Protein AF-A0A7S4PL05-F1 (afdb_monomer_lite)

InterPro domains:
  IPR006615 Peptidase C19, ubiquitin-specific peptidase, DUSP domain [PS51283] (1-93)
  IPR035927 DUSP-like superfamily [SSF143791] (17-89)

Radius of gyration: 29.92 Å; chains: 1; bounding box: 65×35×91 Å

Foldseek 3Di:
DVPVCVVVVHDDDDPPDDPFWWWKAFPVLVVQQVPDPDPQQPPRAAGDCPVQADPVRFGAPPCVGIDTDGPVVVVVSCVRHNDDDTHTPPRHDPVNVVVVVV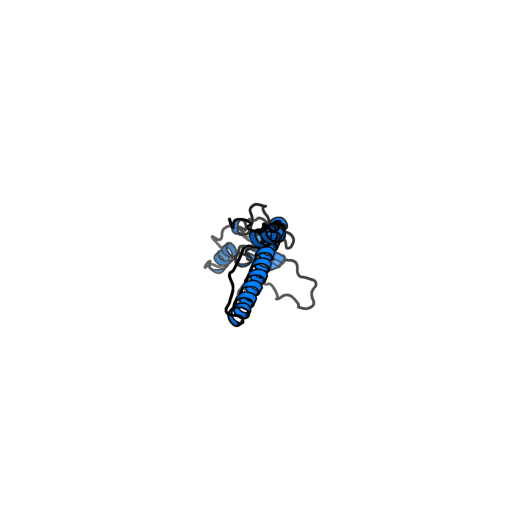VVVVVVVVVVVVVVVVVVVVVVVVVVDDDDDDPVVVVVVVPDPDDDPPDDD

Organism: NCBI:txid180227

pLDDT: mean 82.33, std 17.39, range [37.31, 97.75]

Sequence (153 aa):
RKYVLQNLGISPPNPASKKQEYRWLSLEWLKLYLESPGKEGEGIPPVNNEDILCEHKKVCLNVKKMKRVPVSVWEIFQKRFGGGPVLTQDDWCRKCVGEWFEEEKGKREYEAIKKKIEKSADSFSLFNSGYWISKDFYEQWVKAPYKANVNGT

Secondary structure (DSSP, 8-state):
-HHHHHHTT-PPPPTTSS---EEEEEHHHHHHHHH--SSTTTTPPPEE-GGGB-TTSSB-S-GGGEEEEEHHHHHHHHHHH-EE--EETT-B-HHHHHHHHHHHHHHHHHHHHHHHHHHHHHHHTTT-------HHHHHHHHHSPP-------

Structure (mmCIF, N/CA/C/O backbone):
data_AF-A0A7S4PL05-F1
#
_entry.id   AF-A0A7S4PL05-F1
#
loop_
_atom_site.group_PDB
_atom_site.id
_atom_site.type_symbol
_atom_site.label_atom_id
_atom_site.label_alt_id
_atom_site.label_comp_id
_atom_site.label_asym_id
_atom_site.label_entity_id
_atom_site.label_seq_id
_atom_site.pdbx_PDB_ins_code
_atom_site.Cartn_x
_atom_site.Cartn_y
_atom_site.Cartn_z
_atom_site.occupancy
_atom_site.B_iso_or_equiv
_atom_site.auth_seq_id
_atom_site.auth_comp_id
_atom_site.auth_asym_id
_atom_site.auth_atom_id
_atom_site.pdbx_PDB_model_num
ATOM 1 N N . ARG A 1 1 ? 1.863 -12.465 18.384 1.00 45.50 1 ARG A N 1
ATOM 2 C CA . ARG A 1 1 ? 0.769 -12.776 17.419 1.00 45.50 1 ARG A CA 1
ATOM 3 C C . ARG A 1 1 ? -0.415 -13.513 18.057 1.00 45.50 1 ARG A C 1
ATOM 5 O O . ARG A 1 1 ? -1.515 -13.019 17.885 1.00 45.50 1 ARG A O 1
ATOM 12 N N . LYS A 1 2 ? -0.235 -14.627 18.793 1.00 37.31 2 LYS A N 1
ATOM 13 C CA . LYS A 1 2 ? -1.355 -15.351 19.449 1.00 37.31 2 LYS A CA 1
ATOM 14 C C . LYS A 1 2 ? -2.013 -14.591 20.618 1.00 37.31 2 LYS A C 1
ATOM 16 O O . LYS A 1 2 ? -3.225 -14.634 20.748 1.00 37.31 2 LYS A O 1
ATOM 21 N N . TYR A 1 3 ? -1.233 -13.840 21.395 1.00 39.28 3 TYR A N 1
ATOM 22 C CA . TYR A 1 3 ? -1.705 -13.217 22.641 1.00 39.28 3 TYR A CA 1
ATOM 23 C C . TYR A 1 3 ? -2.679 -12.034 22.470 1.00 39.28 3 TYR A C 1
ATOM 25 O O . TYR A 1 3 ? -3.561 -11.848 23.295 1.00 39.28 3 TYR A O 1
ATOM 33 N N . VAL A 1 4 ? -2.586 -11.264 21.379 1.00 48.78 4 VAL A N 1
ATOM 34 C CA . VAL A 1 4 ? -3.439 -10.070 21.173 1.00 48.78 4 VAL A CA 1
ATOM 35 C C . VAL A 1 4 ? -4.879 -10.454 20.815 1.00 48.78 4 VAL A C 1
ATOM 37 O O . VAL A 1 4 ? -5.822 -9.826 21.278 1.00 48.78 4 VAL A O 1
ATOM 40 N N . LEU A 1 5 ? -5.062 -11.514 20.020 1.00 45.16 5 LEU A N 1
ATOM 41 C CA . LEU A 1 5 ? -6.395 -11.978 19.614 1.00 45.16 5 LEU A CA 1
ATOM 42 C C . LEU A 1 5 ? -7.165 -12.613 20.781 1.00 45.16 5 LEU A C 1
ATOM 44 O O . LEU A 1 5 ? -8.388 -12.508 20.841 1.00 45.16 5 LEU A O 1
ATOM 48 N N . GLN A 1 6 ? -6.444 -13.218 21.728 1.00 45.97 6 GLN A N 1
ATOM 49 C CA . GLN A 1 6 ? -7.028 -13.855 22.906 1.00 45.97 6 GLN A CA 1
ATOM 50 C C . GLN A 1 6 ? -7.623 -12.823 23.878 1.00 45.97 6 GLN A C 1
ATOM 52 O O . GLN A 1 6 ? -8.684 -13.066 24.444 1.00 45.97 6 GLN A O 1
ATOM 57 N N . ASN A 1 7 ? -7.020 -11.632 23.970 1.00 47.91 7 ASN A N 1
ATOM 58 C CA . ASN A 1 7 ? -7.542 -10.514 24.766 1.00 47.91 7 ASN A CA 1
ATOM 59 C C . ASN A 1 7 ? -8.790 -9.851 24.156 1.00 47.91 7 ASN A C 1
ATOM 61 O O . ASN A 1 7 ? -9.506 -9.144 24.857 1.00 47.91 7 ASN A O 1
ATOM 65 N N . LEU A 1 8 ? -9.068 -10.082 22.867 1.00 54.22 8 LEU A N 1
ATOM 66 C CA . LEU A 1 8 ? -10.263 -9.578 22.180 1.00 54.22 8 LEU A CA 1
ATOM 67 C C . LEU A 1 8 ? -11.406 -10.610 22.124 1.00 54.22 8 LEU A C 1
ATOM 69 O O . LEU A 1 8 ? -12.445 -10.327 21.534 1.00 54.22 8 LEU A O 1
ATOM 73 N N . GLY A 1 9 ? -11.231 -11.806 22.705 1.00 47.84 9 GLY A N 1
ATOM 74 C CA . GLY A 1 9 ? -12.238 -12.875 22.671 1.00 47.84 9 GLY A CA 1
ATOM 75 C C . GLY A 1 9 ? -12.423 -13.525 21.293 1.00 47.84 9 GLY A C 1
ATOM 76 O O . GLY A 1 9 ? -13.461 -14.125 21.023 1.00 47.84 9 GLY A O 1
ATOM 77 N N . ILE A 1 10 ? -11.438 -13.406 20.397 1.00 55.47 10 ILE A N 1
ATOM 78 C CA . ILE A 1 10 ? -11.575 -13.819 18.996 1.00 55.47 10 ILE A CA 1
ATOM 79 C C . ILE A 1 10 ? -10.909 -15.177 18.805 1.00 55.47 10 ILE A C 1
ATOM 81 O O . ILE A 1 10 ? -9.686 -15.306 18.896 1.00 55.47 10 ILE A O 1
ATOM 85 N N . SER A 1 11 ? -11.721 -16.199 18.525 1.00 51.53 11 SER A N 1
ATOM 86 C CA . SER A 1 11 ? -11.211 -17.530 18.185 1.00 51.53 11 SER A CA 1
ATOM 87 C C . SER A 1 11 ? -10.389 -17.496 16.889 1.00 51.53 11 SER A C 1
ATOM 89 O O . SER A 1 11 ? -10.738 -16.762 15.959 1.00 51.53 11 SER A O 1
ATOM 91 N N . PRO A 1 12 ? -9.306 -18.293 16.792 1.00 56.34 12 PRO A N 1
ATOM 92 C CA . PRO A 1 12 ? -8.559 -18.445 15.550 1.00 56.34 12 PRO A CA 1
ATOM 93 C C . PRO A 1 12 ? -9.486 -18.896 14.414 1.00 56.34 12 PRO A C 1
ATOM 95 O O . PRO A 1 12 ? -10.380 -19.712 14.650 1.00 56.34 12 PRO A O 1
ATOM 98 N N . PRO A 1 13 ? -9.287 -18.405 13.182 1.00 57.44 13 PRO A N 1
ATOM 99 C CA . PRO A 1 13 ? -10.149 -18.790 12.078 1.00 57.44 13 PRO A CA 1
ATOM 100 C C . PRO A 1 13 ? -10.029 -20.283 11.761 1.00 57.44 13 PRO A C 1
ATOM 102 O O . PRO A 1 13 ? -8.931 -20.841 11.708 1.00 57.44 13 PRO A O 1
ATOM 105 N N . ASN A 1 14 ? -11.185 -20.915 11.546 1.00 56.03 14 ASN A N 1
ATOM 106 C CA . ASN A 1 14 ? -11.297 -22.314 11.154 1.00 56.03 14 ASN A CA 1
ATOM 107 C C . ASN A 1 14 ? -10.685 -22.515 9.749 1.00 56.03 14 ASN A C 1
ATOM 109 O O . ASN A 1 14 ? -11.144 -21.863 8.803 1.00 56.03 14 ASN A O 1
ATOM 113 N N . PRO A 1 15 ? -9.711 -23.426 9.572 1.00 55.53 15 PRO A N 1
ATOM 114 C CA . PRO A 1 15 ? -9.080 -23.685 8.276 1.00 55.53 15 PRO A CA 1
ATOM 115 C C . PRO A 1 15 ? -10.041 -24.200 7.185 1.00 55.53 15 PRO A C 1
ATOM 117 O O . PRO A 1 15 ? -9.697 -24.124 6.011 1.00 55.53 15 PRO A O 1
ATOM 120 N N . ALA A 1 16 ? -11.247 -24.669 7.535 1.00 59.97 16 ALA A N 1
ATOM 121 C CA . ALA A 1 16 ? -12.273 -25.125 6.586 1.00 59.97 16 ALA A CA 1
ATOM 122 C C . ALA A 1 16 ? -13.266 -24.026 6.131 1.00 59.97 16 ALA A C 1
ATOM 124 O O . ALA A 1 16 ? -14.230 -24.316 5.422 1.00 59.97 16 ALA A O 1
ATOM 125 N N . SER A 1 17 ? -13.089 -22.771 6.557 1.00 60.69 17 SER A N 1
ATOM 126 C CA . SER A 1 17 ? -14.056 -21.692 6.302 1.00 60.69 17 SER A CA 1
ATOM 127 C C . SER A 1 17 ? -13.810 -20.944 4.979 1.00 60.69 17 SER A C 1
ATOM 129 O O . SER A 1 17 ? -12.674 -20.792 4.530 1.00 60.69 17 SER A O 1
ATOM 131 N N . LYS A 1 18 ? -14.902 -20.485 4.339 1.00 62.41 18 LYS A N 1
ATOM 132 C CA . LYS A 1 18 ? -14.912 -19.601 3.151 1.00 62.41 18 LYS A CA 1
ATOM 133 C C . LYS A 1 18 ? -13.891 -18.464 3.311 1.00 62.41 18 LYS A C 1
ATOM 135 O O . LYS A 1 18 ? -13.714 -17.991 4.430 1.00 62.41 18 LYS A O 1
ATOM 140 N N . LYS A 1 19 ? -13.267 -18.009 2.203 1.00 73.38 19 LYS A N 1
ATOM 141 C CA . LYS A 1 19 ? -12.318 -16.869 2.163 1.00 73.38 19 LYS A CA 1
ATOM 142 C C . LYS A 1 19 ? -12.749 -15.795 3.164 1.00 73.38 19 LYS A C 1
ATOM 144 O O . LYS A 1 19 ? -13.759 -15.131 2.958 1.00 73.38 19 LYS A O 1
ATOM 149 N N . GLN A 1 20 ? -12.000 -15.676 4.253 1.00 80.19 20 GLN A N 1
ATOM 150 C CA . GLN A 1 20 ? -12.350 -14.767 5.330 1.00 80.19 20 GLN A CA 1
ATOM 151 C C . GLN A 1 20 ? -12.127 -13.330 4.859 1.00 80.19 20 GLN A C 1
ATOM 153 O O . GLN A 1 20 ? -11.003 -12.955 4.515 1.00 80.19 20 GLN A O 1
ATOM 158 N N . GLU A 1 21 ? -13.197 -12.540 4.841 1.00 92.44 21 GLU A N 1
ATOM 159 C CA . GLU A 1 21 ? -13.114 -11.115 4.540 1.00 92.44 21 GLU A CA 1
ATOM 160 C C . GLU A 1 21 ? -12.266 -10.384 5.584 1.00 92.44 21 GLU A C 1
ATOM 162 O O . GLU A 1 21 ? -12.234 -10.732 6.772 1.00 92.44 21 GLU A O 1
ATOM 167 N N . TYR A 1 22 ? -11.578 -9.340 5.132 1.00 94.38 22 TYR A N 1
ATOM 168 C CA . TYR A 1 22 ? -10.708 -8.538 5.975 1.00 94.38 22 TYR A CA 1
ATOM 169 C C . TYR A 1 22 ? -10.802 -7.049 5.643 1.00 94.38 22 TYR A C 1
ATOM 171 O O . TYR A 1 22 ? -11.239 -6.641 4.562 1.00 94.38 22 TYR A O 1
ATOM 179 N N . ARG A 1 23 ? -10.337 -6.237 6.591 1.00 96.31 23 ARG A N 1
ATOM 180 C CA . ARG A 1 23 ? -10.064 -4.812 6.417 1.00 96.31 23 ARG A CA 1
ATOM 181 C C . ARG A 1 23 ? -8.565 -4.549 6.498 1.00 96.31 23 ARG A C 1
ATOM 183 O O . ARG A 1 23 ? -7.831 -5.289 7.163 1.00 96.31 23 ARG A O 1
ATOM 190 N N . TRP A 1 24 ? -8.113 -3.517 5.799 1.00 96.94 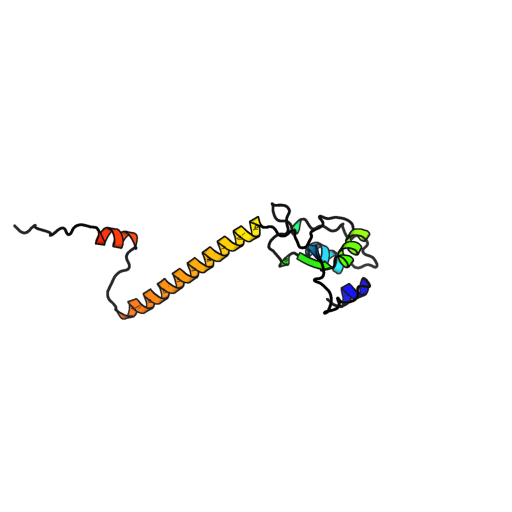24 TRP A N 1
ATOM 191 C CA . TRP A 1 24 ? -6.758 -3.001 5.943 1.00 96.94 24 TRP A CA 1
ATOM 192 C C . TRP A 1 24 ? -6.686 -2.060 7.138 1.00 96.94 24 TRP A C 1
ATOM 194 O O . TRP A 1 24 ? -7.581 -1.245 7.359 1.00 96.94 24 TRP A O 1
ATOM 204 N N . LEU A 1 25 ? -5.608 -2.192 7.901 1.00 97.25 25 LEU A N 1
ATOM 205 C CA . LEU A 1 25 ? -5.337 -1.386 9.080 1.00 97.25 25 LEU A CA 1
ATOM 206 C C . LEU A 1 25 ? -3.896 -0.883 9.038 1.00 97.25 25 LEU A C 1
ATOM 208 O O . LEU A 1 25 ? -2.978 -1.669 8.767 1.00 97.25 25 LEU A O 1
ATOM 212 N N . SER A 1 26 ? -3.715 0.402 9.334 1.00 97.75 26 SER A N 1
ATOM 213 C CA . SER A 1 26 ? -2.410 1.025 9.532 1.00 97.75 26 SER A CA 1
ATOM 214 C C . SER A 1 26 ? -1.604 0.281 10.591 1.00 97.75 26 SER A C 1
ATOM 216 O O . SER A 1 26 ? -2.075 0.002 11.698 1.00 97.75 26 SER A O 1
ATOM 218 N N . LEU A 1 27 ? -0.363 -0.059 10.248 1.00 96.44 27 LEU A N 1
ATOM 219 C CA . LEU A 1 27 ? 0.566 -0.659 11.193 1.00 96.44 27 LEU A CA 1
ATOM 220 C C . LEU A 1 27 ? 0.999 0.352 12.255 1.00 96.44 27 LEU A C 1
ATOM 222 O O . LEU A 1 27 ? 1.245 -0.060 13.383 1.00 96.44 27 LEU A O 1
ATOM 226 N N . GLU A 1 28 ? 1.078 1.638 11.918 1.00 95.44 28 GLU A N 1
ATOM 227 C CA . GLU A 1 28 ? 1.459 2.676 12.876 1.00 95.44 28 GLU A CA 1
ATOM 228 C C . GLU A 1 28 ? 0.388 2.829 13.953 1.00 95.44 28 GLU A C 1
ATOM 230 O O . GLU A 1 28 ? 0.698 2.724 15.139 1.00 95.44 28 GLU A O 1
ATOM 235 N N . TRP A 1 29 ? -0.887 2.925 13.562 1.00 95.38 29 TRP A N 1
ATOM 236 C CA . TRP A 1 29 ? -1.979 2.933 14.540 1.00 95.38 29 TRP A CA 1
ATOM 237 C C . TRP A 1 29 ? -2.021 1.636 15.361 1.00 95.38 29 TRP A C 1
ATOM 239 O O . TRP A 1 29 ? -2.174 1.664 16.582 1.00 95.38 29 TRP A O 1
ATOM 249 N N . LEU A 1 30 ? -1.828 0.480 14.714 1.00 94.00 30 LEU A N 1
ATOM 250 C CA . LEU A 1 30 ? -1.844 -0.804 15.411 1.00 94.00 30 LEU A CA 1
ATOM 251 C C . LEU A 1 30 ? -0.708 -0.932 16.440 1.00 94.00 30 LEU A C 1
ATOM 253 O O . LEU A 1 30 ? -0.925 -1.526 17.491 1.00 94.00 30 LEU A O 1
ATOM 257 N N . LYS A 1 31 ? 0.490 -0.405 16.162 1.00 92.88 31 LYS A N 1
ATOM 258 C CA . LYS A 1 31 ? 1.596 -0.385 17.134 1.00 92.88 31 LYS A CA 1
ATOM 259 C C . LYS A 1 31 ? 1.248 0.465 18.347 1.00 92.88 31 LYS A C 1
ATOM 261 O O . LYS A 1 31 ? 1.363 -0.037 19.457 1.00 92.88 31 LYS A O 1
ATOM 266 N N . LEU A 1 32 ? 0.731 1.678 18.129 1.00 91.44 32 LEU A N 1
ATOM 267 C CA . LEU A 1 32 ? 0.276 2.555 19.212 1.00 91.44 32 LEU A CA 1
ATOM 268 C C . LEU A 1 32 ? -0.732 1.836 20.113 1.00 91.44 32 LEU A C 1
ATOM 270 O O . LEU A 1 32 ? -0.597 1.850 21.335 1.00 91.44 32 LEU A O 1
ATOM 274 N N . TYR A 1 33 ? -1.696 1.135 19.511 1.00 90.38 33 TYR A N 1
ATOM 275 C CA . TYR A 1 33 ? -2.661 0.332 20.255 1.00 90.38 33 TYR A CA 1
ATOM 276 C C . TYR A 1 33 ? -2.004 -0.775 21.098 1.00 90.38 33 TYR A C 1
ATOM 278 O O . TYR A 1 33 ? -2.400 -0.996 22.239 1.00 90.38 33 TYR A O 1
ATOM 286 N N . LEU A 1 34 ? -1.001 -1.472 20.556 1.00 89.31 34 LEU A N 1
ATOM 287 C CA . LEU A 1 34 ? -0.322 -2.578 21.241 1.00 89.31 34 LEU A CA 1
ATOM 288 C C . LEU A 1 34 ? 0.642 -2.129 22.342 1.00 89.31 34 LEU A C 1
ATOM 290 O O . LEU A 1 34 ? 0.878 -2.885 23.281 1.00 89.31 34 LEU A O 1
ATOM 294 N N . GLU A 1 35 ? 1.226 -0.946 22.194 1.00 86.94 35 GLU A N 1
ATOM 295 C CA . GLU A 1 35 ? 2.236 -0.399 23.102 1.00 86.94 35 GLU A CA 1
ATOM 296 C C . GLU A 1 35 ? 1.616 0.406 24.252 1.00 86.94 35 GLU A C 1
ATOM 298 O O . GLU A 1 35 ? 2.296 0.682 25.237 1.00 86.94 35 GLU A O 1
ATOM 303 N N . SER A 1 36 ? 0.328 0.750 24.160 1.00 80.44 36 SER A N 1
ATOM 304 C CA . SER A 1 36 ? -0.370 1.549 25.168 1.00 80.44 36 SER A CA 1
ATOM 305 C C . SER A 1 36 ? -0.546 0.779 26.492 1.00 80.44 36 SER A C 1
ATOM 307 O O . SER A 1 36 ? -1.243 -0.242 26.523 1.00 80.44 36 SER A O 1
ATOM 309 N N . PRO A 1 37 ? 0.045 1.251 27.609 1.00 61.28 37 PRO A N 1
ATOM 310 C CA . PRO A 1 37 ? -0.114 0.629 28.914 1.00 61.28 37 PRO A CA 1
ATOM 311 C C . PRO A 1 37 ? -1.461 1.037 29.514 1.00 61.28 37 PRO A C 1
ATOM 313 O O . PRO A 1 37 ? -1.645 2.164 29.960 1.00 61.28 37 PRO A O 1
ATOM 316 N N . GLY A 1 38 ? -2.421 0.118 29.548 1.00 58.66 38 GLY A N 1
ATOM 317 C CA . GLY A 1 38 ? -3.695 0.381 30.205 1.00 58.66 38 GLY A CA 1
ATOM 318 C C . GLY A 1 38 ? -4.711 -0.720 29.978 1.00 58.66 38 GLY A C 1
ATOM 319 O O . GLY A 1 38 ? -4.762 -1.348 28.919 1.00 58.66 38 GLY A O 1
ATOM 320 N N . LYS A 1 39 ? -5.560 -0.941 30.983 1.00 53.28 39 LYS A N 1
ATOM 321 C CA . LYS A 1 39 ? -6.829 -1.622 30.753 1.00 53.28 39 LYS A CA 1
ATOM 322 C C . LYS A 1 39 ? -7.587 -0.733 29.770 1.00 53.28 39 LYS A C 1
ATOM 324 O O . LYS A 1 39 ? -7.734 0.455 30.013 1.00 53.28 39 LYS A O 1
ATOM 329 N N . GLU A 1 40 ? -8.040 -1.296 28.659 1.00 63.91 40 GLU A N 1
ATOM 330 C CA . GLU A 1 40 ? -9.129 -0.695 27.883 1.00 63.91 40 GLU A CA 1
ATOM 331 C C . GLU A 1 40 ? -8.819 0.494 26.941 1.00 63.91 40 GLU A C 1
ATOM 333 O O . GLU A 1 40 ? -9.732 1.008 26.293 1.00 63.91 40 GLU A O 1
ATOM 338 N N . GLY A 1 41 ? -7.552 0.848 26.714 1.00 64.00 41 GLY A N 1
ATOM 339 C CA . GLY A 1 41 ? -7.187 1.753 25.613 1.00 64.00 41 GLY A CA 1
ATOM 340 C C . GLY A 1 41 ? -7.539 3.229 25.829 1.00 64.00 41 GLY A C 1
ATOM 341 O O . GLY A 1 41 ? -7.828 3.937 24.864 1.00 64.00 41 GLY A O 1
ATOM 342 N N . GLU A 1 42 ? -7.513 3.693 27.079 1.00 72.06 42 GLU A N 1
ATOM 343 C CA . GLU A 1 42 ? -7.554 5.124 27.390 1.00 72.06 42 GLU A CA 1
ATOM 344 C C . GLU A 1 42 ? -6.387 5.861 26.710 1.00 72.06 42 GLU A C 1
ATOM 346 O O . GLU A 1 42 ? -5.245 5.404 26.735 1.00 72.06 42 GLU A O 1
ATOM 351 N N . GLY A 1 43 ? -6.680 6.997 26.070 1.00 80.94 43 GLY A N 1
ATOM 352 C CA . GLY A 1 43 ? -5.680 7.828 25.387 1.00 80.94 43 GLY A CA 1
ATOM 353 C C . GLY A 1 43 ? -5.281 7.371 23.978 1.00 80.94 43 GLY A C 1
ATOM 354 O O . GLY A 1 43 ? -4.484 8.050 23.332 1.00 80.94 43 GLY A O 1
ATOM 355 N N . ILE A 1 44 ? -5.841 6.271 23.464 1.00 88.75 44 ILE A N 1
ATOM 356 C CA . ILE A 1 44 ? -5.586 5.830 22.085 1.00 88.75 44 ILE A CA 1
ATOM 357 C C . ILE A 1 44 ? -6.395 6.708 21.115 1.00 88.75 44 ILE A C 1
ATOM 359 O O . ILE A 1 44 ? -7.615 6.819 21.273 1.00 88.75 44 ILE A O 1
ATOM 363 N N . PRO A 1 45 ? -5.760 7.324 20.098 1.00 91.94 45 PRO A N 1
ATOM 364 C CA . PRO A 1 45 ? -6.477 8.133 19.119 1.00 91.94 45 PRO A CA 1
ATOM 365 C C . PRO A 1 45 ? -7.398 7.268 18.241 1.00 91.94 45 PRO A C 1
ATOM 367 O O . PRO A 1 45 ? -7.179 6.056 18.118 1.00 91.94 45 PRO A O 1
ATOM 370 N N . PRO A 1 46 ? -8.388 7.875 17.559 1.00 95.50 46 PRO A N 1
ATOM 371 C CA . PRO A 1 46 ? -9.201 7.169 16.576 1.00 95.50 46 PRO A CA 1
ATOM 372 C C . PRO A 1 46 ? -8.355 6.435 15.535 1.00 95.50 46 PRO A C 1
ATOM 374 O O . PRO A 1 46 ? -7.237 6.862 15.228 1.00 95.50 46 PRO A O 1
ATOM 377 N N . VAL A 1 47 ? -8.891 5.344 14.974 1.00 96.06 47 VAL A N 1
ATOM 378 C CA . VAL A 1 47 ? -8.204 4.604 13.907 1.00 96.06 47 VAL A CA 1
ATOM 379 C C . VAL A 1 47 ? -7.860 5.569 12.780 1.00 96.06 47 VAL A C 1
ATOM 381 O O . VAL A 1 47 ? -8.736 6.257 12.260 1.00 96.06 47 VAL A O 1
ATOM 384 N N . ASN A 1 48 ? -6.586 5.615 12.401 1.00 96.88 48 ASN A N 1
ATOM 385 C CA . ASN A 1 48 ? -6.116 6.442 11.300 1.00 96.88 48 ASN A CA 1
ATOM 386 C C . ASN A 1 48 ? -5.457 5.556 10.243 1.00 96.88 48 ASN A C 1
ATOM 388 O O . ASN A 1 48 ? -4.437 4.927 10.512 1.00 96.88 48 ASN A O 1
ATOM 392 N N . ASN A 1 49 ? -6.058 5.515 9.053 1.00 97.62 49 ASN A N 1
ATOM 393 C CA . ASN A 1 49 ? -5.565 4.771 7.895 1.00 97.62 49 ASN A CA 1
ATOM 394 C C . ASN A 1 49 ? -5.023 5.686 6.779 1.00 97.62 49 ASN A C 1
ATOM 396 O O . ASN A 1 49 ? -4.747 5.206 5.681 1.00 97.62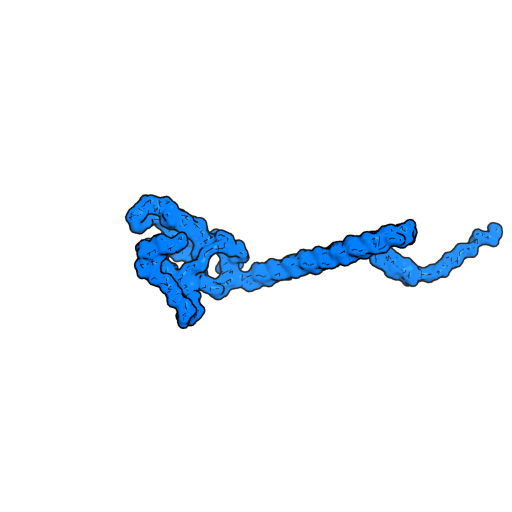 49 ASN A O 1
ATOM 400 N N . GLU A 1 50 ? -4.865 6.992 7.010 1.00 96.81 50 GLU A N 1
ATOM 401 C CA . GLU A 1 50 ? -4.384 7.918 5.973 1.00 96.81 50 GLU A CA 1
ATOM 402 C C . GLU A 1 50 ? -2.951 7.594 5.513 1.00 96.81 50 GLU A C 1
ATOM 404 O O . GLU A 1 50 ? -2.628 7.762 4.339 1.00 96.81 50 GLU A O 1
ATOM 409 N N . ASP A 1 51 ? -2.094 7.056 6.391 1.00 96.25 51 ASP A N 1
ATOM 410 C CA . ASP A 1 51 ? -0.695 6.726 6.069 1.00 96.25 51 ASP A CA 1
ATOM 411 C C . ASP A 1 51 ? -0.541 5.532 5.107 1.00 96.25 51 ASP A C 1
ATOM 413 O O . ASP A 1 51 ? 0.537 5.318 4.529 1.00 96.25 51 ASP A O 1
ATOM 417 N N . ILE A 1 52 ? -1.623 4.766 4.931 1.00 97.31 52 ILE A N 1
ATOM 418 C CA . ILE A 1 52 ? -1.704 3.619 4.026 1.00 97.31 52 ILE A CA 1
ATOM 419 C C . ILE A 1 52 ? -2.499 3.922 2.755 1.00 97.31 52 ILE A C 1
ATOM 421 O O . ILE A 1 52 ? -2.705 3.017 1.944 1.00 97.31 52 ILE A O 1
ATOM 425 N N . LEU A 1 53 ? -2.895 5.177 2.536 1.00 97.69 53 LEU A N 1
ATOM 426 C CA . LEU A 1 53 ? -3.461 5.625 1.270 1.00 97.69 53 LEU A CA 1
ATOM 427 C C . LEU A 1 53 ? -2.362 6.083 0.309 1.00 97.69 53 LEU A C 1
ATOM 429 O O . LEU A 1 53 ? -1.367 6.688 0.701 1.00 97.69 53 LEU A O 1
ATOM 433 N N . CYS A 1 54 ? -2.549 5.816 -0.978 1.00 97.12 54 CYS A N 1
ATOM 434 C CA . CYS A 1 54 ? -1.872 6.558 -2.033 1.00 97.12 54 CYS A CA 1
ATOM 435 C C . CYS A 1 54 ? -2.624 7.866 -2.332 1.00 97.12 54 CYS A C 1
ATOM 437 O O . CYS A 1 54 ? -3.721 8.112 -1.825 1.00 97.12 54 CYS A O 1
ATOM 439 N N . GLU A 1 55 ? -2.067 8.685 -3.219 1.00 96.81 55 GLU A N 1
ATOM 440 C CA . GLU A 1 55 ? -2.689 9.926 -3.704 1.00 96.81 55 GLU A CA 1
ATOM 441 C C . GLU A 1 55 ? -4.099 9.728 -4.293 1.00 96.81 55 GLU A C 1
ATOM 443 O O . GLU A 1 55 ? -4.947 10.609 -4.194 1.00 96.81 55 GLU A O 1
ATOM 448 N N . HIS A 1 56 ? -4.400 8.530 -4.806 1.00 97.12 56 HIS A N 1
ATOM 449 C CA . HIS A 1 56 ? -5.717 8.151 -5.327 1.00 97.12 56 HIS A CA 1
ATOM 450 C C . HIS A 1 56 ? -6.740 7.780 -4.244 1.00 97.12 56 HIS A C 1
ATOM 452 O O . HIS A 1 56 ? -7.811 7.266 -4.573 1.00 97.12 56 HIS A O 1
ATOM 458 N N . LYS A 1 57 ? -6.405 7.964 -2.959 1.00 96.44 57 LYS A N 1
ATOM 459 C CA . LYS A 1 57 ? -7.252 7.596 -1.810 1.00 96.44 57 LYS A CA 1
ATOM 460 C C . LYS A 1 57 ? -7.642 6.111 -1.803 1.00 96.44 57 LYS A C 1
ATOM 462 O O . LYS A 1 57 ? -8.736 5.728 -1.397 1.00 96.44 57 LYS A O 1
ATOM 467 N N . LYS A 1 58 ? -6.712 5.270 -2.256 1.00 97.62 58 LYS A N 1
ATOM 468 C CA . LYS A 1 58 ? -6.776 3.802 -2.247 1.00 97.62 58 LYS A CA 1
ATOM 469 C C . LYS A 1 58 ? -5.568 3.236 -1.509 1.00 97.62 58 LYS A C 1
ATOM 471 O O . LYS A 1 58 ? -4.591 3.947 -1.307 1.00 97.62 58 LYS A O 1
ATOM 476 N N . VAL A 1 59 ? -5.619 1.969 -1.118 1.00 97.06 59 VAL A N 1
ATOM 477 C CA . VAL A 1 59 ? -4.541 1.289 -0.389 1.00 97.06 59 VAL A CA 1
ATOM 478 C C . VAL A 1 59 ? -3.246 1.338 -1.207 1.00 97.06 59 VAL A C 1
ATOM 480 O O . VAL A 1 59 ? -3.223 0.944 -2.378 1.00 97.06 59 VAL A O 1
ATOM 483 N N . CYS A 1 60 ? -2.173 1.840 -0.594 1.00 94.81 60 CYS A N 1
ATOM 484 C CA . CYS A 1 60 ? -0.862 1.957 -1.222 1.00 94.81 60 CYS A CA 1
ATOM 485 C C . CYS A 1 60 ? -0.174 0.587 -1.375 1.00 94.81 60 CYS A C 1
ATOM 487 O O . CYS A 1 60 ? -0.502 -0.385 -0.698 1.00 94.81 60 CYS A O 1
ATOM 489 N N . LEU A 1 61 ? 0.834 0.502 -2.246 1.00 94.12 61 LEU A N 1
ATOM 490 C CA . LEU A 1 61 ? 1.567 -0.751 -2.489 1.00 94.12 61 LEU A CA 1
ATOM 491 C C . LEU A 1 61 ? 2.527 -1.140 -1.359 1.00 94.12 61 LEU A C 1
ATOM 493 O O . LEU A 1 61 ? 3.066 -2.248 -1.350 1.00 94.12 61 LEU A O 1
ATOM 497 N N . ASN A 1 62 ? 2.766 -0.246 -0.397 1.00 94.00 62 ASN A N 1
ATOM 498 C CA . ASN A 1 62 ? 3.699 -0.504 0.689 1.00 94.00 62 ASN A CA 1
ATOM 499 C C . ASN A 1 62 ? 3.065 -1.399 1.762 1.00 94.00 62 ASN A C 1
ATOM 501 O O . ASN A 1 62 ? 2.687 -0.955 2.846 1.00 94.00 62 ASN A O 1
ATOM 505 N N . VAL A 1 63 ? 3.017 -2.700 1.475 1.00 91.38 63 VAL A N 1
ATOM 506 C CA . VAL A 1 63 ? 2.445 -3.732 2.355 1.00 91.38 63 VAL A CA 1
ATOM 507 C C . VAL A 1 63 ? 3.094 -3.799 3.744 1.00 91.38 63 VAL A C 1
ATOM 509 O O . VAL A 1 63 ? 2.521 -4.385 4.663 1.00 91.38 63 VAL A O 1
ATOM 512 N N . LYS A 1 64 ? 4.280 -3.202 3.937 1.00 94.69 64 LYS A N 1
ATOM 513 C CA . LYS A 1 64 ? 4.945 -3.140 5.247 1.00 94.69 64 LYS A CA 1
ATOM 514 C C . LYS A 1 64 ? 4.249 -2.169 6.205 1.00 94.69 64 LYS A C 1
ATOM 516 O O . LYS A 1 64 ? 4.322 -2.401 7.407 1.00 94.69 64 LYS A O 1
ATOM 521 N N . LYS A 1 65 ? 3.546 -1.151 5.692 1.00 96.06 65 LYS A N 1
ATOM 522 C CA . LYS A 1 65 ? 2.813 -0.152 6.489 1.00 96.06 65 LYS A CA 1
ATOM 523 C C . LYS A 1 65 ? 1.446 -0.621 6.985 1.00 96.06 65 LYS A C 1
ATOM 525 O O . LYS A 1 65 ? 0.793 0.102 7.719 1.00 96.06 65 LYS A O 1
ATOM 530 N N . MET A 1 66 ? 0.992 -1.814 6.603 1.00 95.81 66 MET A N 1
ATOM 531 C CA . MET A 1 66 ? -0.383 -2.243 6.863 1.00 95.81 66 MET A CA 1
ATOM 532 C C . MET A 1 66 ? -0.491 -3.697 7.322 1.00 95.81 66 MET A C 1
ATOM 534 O O . MET A 1 66 ? 0.431 -4.513 7.177 1.00 95.81 66 MET A O 1
ATOM 538 N N . LYS A 1 67 ? -1.650 -4.034 7.890 1.00 95.38 67 LYS A N 1
ATOM 539 C CA . LYS A 1 67 ? -2.059 -5.396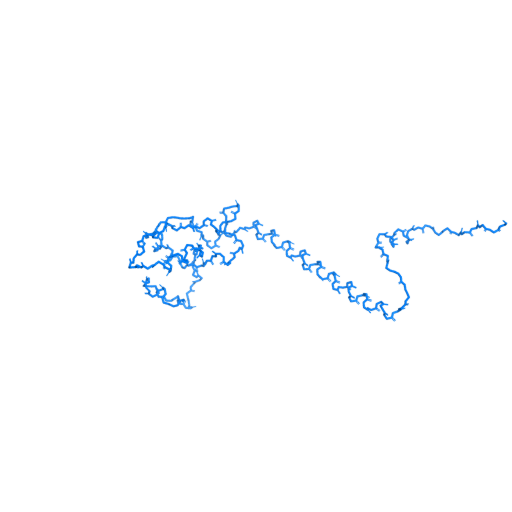 8.240 1.00 95.38 67 LYS A CA 1
ATOM 540 C C . LYS A 1 67 ? -3.475 -5.674 7.755 1.00 95.38 67 LYS A C 1
ATOM 542 O O . LYS A 1 67 ? -4.294 -4.771 7.641 1.00 95.38 67 LYS A O 1
ATOM 547 N N . ARG A 1 68 ? -3.746 -6.954 7.493 1.00 95.06 68 ARG A N 1
ATOM 548 C CA . ARG A 1 68 ? -5.099 -7.468 7.271 1.00 95.06 68 ARG A CA 1
ATOM 549 C C . ARG A 1 68 ? -5.665 -7.908 8.609 1.00 95.06 68 ARG A C 1
ATOM 551 O O . ARG A 1 68 ? -5.038 -8.731 9.281 1.00 95.06 68 ARG A O 1
ATOM 558 N N . VAL A 1 69 ? -6.823 -7.376 8.970 1.00 93.75 69 VAL A N 1
ATOM 559 C CA . VAL A 1 69 ? -7.563 -7.780 10.166 1.00 93.75 69 VAL A CA 1
ATOM 560 C C . VAL A 1 69 ? -8.925 -8.342 9.756 1.00 93.75 69 VAL A C 1
ATOM 562 O O . VAL A 1 69 ? -9.543 -7.795 8.843 1.00 93.75 69 VAL A O 1
ATOM 565 N N . PRO A 1 70 ? -9.401 -9.433 10.380 1.00 94.12 70 PRO A N 1
ATOM 566 C CA . PRO A 1 70 ? -10.773 -9.902 10.203 1.00 94.12 70 PRO A CA 1
ATOM 567 C C . PRO A 1 70 ? -11.795 -8.773 10.351 1.00 94.12 70 PRO A C 1
ATOM 569 O O . PRO A 1 70 ? -11.605 -7.883 11.181 1.00 94.12 70 PRO A O 1
ATOM 572 N N . VAL A 1 71 ? -12.903 -8.839 9.609 1.00 93.88 71 VAL A N 1
ATOM 573 C CA . VAL A 1 71 ? -13.989 -7.846 9.731 1.00 93.88 71 VAL A CA 1
ATOM 574 C C . VAL A 1 71 ? -14.493 -7.734 11.176 1.00 93.88 71 VAL A C 1
ATOM 576 O O . VAL A 1 71 ? -14.639 -6.625 11.673 1.00 93.88 71 VAL A O 1
ATOM 579 N N . SER A 1 72 ? -14.623 -8.851 11.897 1.00 92.44 72 SER A N 1
ATOM 580 C CA . SER A 1 72 ? -15.021 -8.847 13.313 1.00 92.44 72 SER A CA 1
ATOM 581 C C . SER A 1 72 ? -14.044 -8.093 14.226 1.00 92.44 72 SER A C 1
ATOM 583 O O . SER A 1 72 ? -14.461 -7.387 15.140 1.00 92.44 72 SER A O 1
ATOM 585 N N . VAL A 1 73 ? -12.734 -8.195 13.970 1.00 92.38 73 VAL A N 1
ATOM 586 C CA . VAL A 1 73 ? -11.711 -7.411 14.687 1.00 92.38 73 VAL A CA 1
ATOM 587 C C . VAL A 1 73 ? -11.872 -5.928 14.362 1.00 92.38 73 VAL A C 1
ATOM 589 O O . VAL A 1 73 ? -11.815 -5.085 15.255 1.00 92.38 73 VAL A O 1
ATOM 592 N N . TRP A 1 74 ? -12.072 -5.607 13.082 1.00 94.75 74 TRP A N 1
ATOM 593 C CA . TRP A 1 74 ? -12.270 -4.232 12.637 1.00 94.75 74 TRP A CA 1
ATOM 594 C C . TRP A 1 74 ? -13.494 -3.589 13.290 1.00 94.75 74 TRP A C 1
ATOM 596 O O . TRP A 1 74 ? -13.406 -2.459 13.750 1.00 94.75 74 TRP A O 1
ATOM 606 N N . GLU A 1 75 ? -14.616 -4.301 13.382 1.00 94.25 75 GLU A N 1
ATOM 607 C CA . GLU A 1 75 ? -15.837 -3.806 14.027 1.00 94.25 75 GLU A CA 1
ATOM 608 C C . GLU A 1 75 ? -15.616 -3.467 15.503 1.00 94.25 75 GLU A C 1
ATOM 610 O O . GLU A 1 75 ? -16.124 -2.453 15.979 1.00 94.25 75 GLU A O 1
ATOM 615 N N . ILE A 1 76 ? -14.806 -4.255 16.219 1.00 92.94 76 ILE A N 1
ATOM 616 C CA . ILE A 1 76 ? -14.422 -3.953 17.604 1.00 92.94 76 ILE A CA 1
ATOM 617 C C . ILE A 1 76 ? -13.607 -2.659 17.666 1.00 92.94 76 ILE A C 1
ATOM 619 O O . ILE A 1 76 ? -13.907 -1.790 18.487 1.00 92.94 76 ILE A O 1
ATOM 623 N N . PHE A 1 77 ? -12.605 -2.501 16.795 1.00 93.19 77 PHE A N 1
ATOM 624 C CA . PHE A 1 77 ? -11.811 -1.271 16.743 1.00 93.19 77 PHE A CA 1
ATOM 625 C C . PHE A 1 77 ? -12.660 -0.060 16.366 1.00 93.19 77 PHE A C 1
ATOM 627 O O . PHE A 1 77 ? -12.578 0.966 17.033 1.00 93.19 77 PHE A O 1
ATOM 634 N N . GLN A 1 78 ? -13.535 -0.193 15.373 1.00 92.94 78 GLN A N 1
ATOM 635 C CA . GLN A 1 78 ? -14.412 0.887 14.942 1.00 92.94 78 GLN A CA 1
ATOM 636 C C . GLN A 1 78 ? -15.415 1.274 16.034 1.00 92.94 78 GLN A C 1
ATOM 638 O O . GLN A 1 78 ? -15.634 2.459 16.260 1.00 92.94 78 GLN A O 1
ATOM 643 N N . LYS A 1 79 ? -16.001 0.299 16.741 1.00 93.62 79 LYS A N 1
ATOM 644 C CA . LYS A 1 79 ? -16.935 0.554 17.848 1.00 93.62 79 LYS A CA 1
ATOM 645 C C . LYS A 1 79 ? -16.254 1.255 19.024 1.00 93.62 79 LYS A C 1
ATOM 647 O O . LYS A 1 79 ? -16.889 2.064 19.691 1.00 93.62 79 LYS A O 1
ATOM 652 N N . ARG A 1 80 ? -14.991 0.918 19.300 1.00 91.69 80 ARG A N 1
ATOM 653 C CA . ARG A 1 80 ? -14.253 1.416 20.468 1.00 91.69 80 ARG A CA 1
ATOM 654 C C . ARG A 1 80 ? -13.553 2.749 20.219 1.00 91.69 80 ARG A C 1
ATOM 656 O O . ARG A 1 80 ? -13.597 3.617 21.078 1.00 91.69 80 ARG A O 1
ATOM 663 N N . PHE A 1 81 ? -12.899 2.888 19.072 1.00 92.81 81 PHE A N 1
ATOM 664 C CA . PHE A 1 81 ? -12.013 4.014 18.772 1.00 92.81 81 PHE A CA 1
ATOM 665 C C . PHE A 1 81 ? -12.552 4.913 17.653 1.00 92.81 81 PHE A C 1
ATOM 667 O O . PHE A 1 81 ? -12.125 6.057 17.529 1.00 92.81 81 PHE A O 1
ATOM 674 N N . GLY A 1 82 ? -13.489 4.431 16.832 1.00 94.00 82 GLY A N 1
ATOM 675 C CA . GLY A 1 82 ? -13.947 5.160 15.652 1.00 94.00 82 GLY A CA 1
ATOM 676 C C . GLY A 1 82 ? -12.816 5.405 14.646 1.00 94.00 82 GLY A C 1
ATOM 677 O O . GLY A 1 82 ? -11.862 4.633 14.560 1.00 94.00 82 GLY A O 1
ATOM 678 N N . GLY A 1 83 ? -12.917 6.504 13.896 1.00 93.88 83 GLY A N 1
ATOM 679 C CA . GLY A 1 83 ? -11.910 6.911 12.914 1.00 93.88 83 GLY A CA 1
ATOM 680 C C . GLY A 1 83 ? -12.141 6.330 11.518 1.00 93.88 83 GLY A C 1
ATOM 681 O O . GLY A 1 83 ? -13.267 5.966 11.165 1.00 93.88 83 GLY A O 1
ATOM 682 N N . GLY A 1 84 ? -11.083 6.288 10.708 1.00 89.38 84 GLY A N 1
ATOM 683 C CA . GLY A 1 84 ? -11.126 5.828 9.326 1.00 89.38 84 GLY A CA 1
ATOM 684 C C . GLY A 1 84 ? -9.901 6.236 8.489 1.00 89.38 84 GLY A C 1
ATOM 685 O O . GLY A 1 84 ? -8.863 6.610 9.039 1.00 89.38 84 GLY A O 1
ATOM 686 N N . PRO A 1 85 ? -10.014 6.149 7.151 1.00 96.12 85 PRO A N 1
ATOM 687 C CA . PRO A 1 85 ? -11.127 5.545 6.408 1.00 96.12 85 PRO A CA 1
ATOM 688 C C . PRO A 1 85 ? -11.209 4.018 6.575 1.00 96.12 85 PRO A C 1
ATOM 690 O O . PRO A 1 85 ? -10.218 3.349 6.875 1.00 96.12 85 PRO A O 1
ATOM 693 N N . VAL A 1 86 ? -12.398 3.452 6.345 1.00 96.81 86 VAL A N 1
ATOM 694 C CA . VAL A 1 86 ? -12.584 1.994 6.253 1.00 96.81 86 VAL A CA 1
ATOM 695 C C . VAL A 1 86 ? -12.028 1.522 4.914 1.00 96.81 86 VAL A C 1
ATOM 697 O O . VAL A 1 86 ? -12.465 1.991 3.867 1.00 96.81 86 VAL A O 1
ATOM 700 N N . LEU A 1 87 ? -11.087 0.578 4.945 1.00 97.00 87 LEU A N 1
ATOM 701 C CA . LEU A 1 87 ? -10.444 0.047 3.744 1.00 97.00 87 LEU A CA 1
ATOM 702 C C . LEU A 1 87 ? -10.706 -1.449 3.628 1.00 97.00 87 LEU A C 1
ATOM 704 O O . LEU A 1 87 ? -10.310 -2.248 4.477 1.00 97.00 87 LEU A O 1
ATOM 708 N N . THR A 1 88 ? -11.406 -1.827 2.571 1.00 96.38 88 THR A N 1
ATOM 709 C CA . THR A 1 88 ? -11.813 -3.196 2.267 1.00 96.38 88 THR A CA 1
ATOM 710 C C . THR A 1 88 ? -10.730 -3.935 1.481 1.00 96.38 88 THR A C 1
ATOM 712 O O . THR A 1 88 ? -9.777 -3.339 0.977 1.00 96.38 88 THR A O 1
ATOM 715 N N . GLN A 1 89 ? -10.872 -5.253 1.335 1.00 93.56 89 GLN A N 1
ATOM 716 C CA . GLN A 1 89 ? -9.973 -6.054 0.499 1.00 93.56 89 GLN A CA 1
ATOM 717 C C . GLN A 1 89 ? -9.885 -5.561 -0.959 1.00 93.56 89 GLN A C 1
ATOM 719 O O . GLN A 1 89 ? -8.853 -5.767 -1.597 1.00 93.56 89 GLN A O 1
ATOM 724 N N . ASP A 1 90 ? -10.921 -4.872 -1.446 1.00 94.50 90 ASP A N 1
ATOM 725 C CA . ASP A 1 90 ? -11.049 -4.397 -2.824 1.00 94.50 90 ASP A CA 1
ATOM 726 C C . ASP A 1 90 ? -10.525 -2.966 -3.027 1.00 94.50 90 ASP A C 1
ATOM 728 O O . ASP A 1 90 ? -10.482 -2.474 -4.153 1.00 94.50 90 ASP A O 1
ATOM 732 N N . ASP A 1 91 ? -10.052 -2.304 -1.966 1.00 96.31 91 ASP A N 1
ATOM 733 C CA . ASP A 1 91 ? -9.542 -0.928 -2.025 1.00 96.31 91 ASP A CA 1
ATOM 734 C C . ASP A 1 91 ? -8.080 -0.810 -2.475 1.00 96.31 91 ASP A C 1
ATOM 736 O O . ASP A 1 91 ? -7.454 0.232 -2.288 1.00 96.31 91 ASP A O 1
ATOM 740 N N . TRP A 1 92 ? -7.516 -1.841 -3.103 1.00 93.56 92 TRP A N 1
ATOM 741 C CA . TRP A 1 92 ? -6.203 -1.750 -3.740 1.00 93.56 92 TRP A CA 1
ATOM 742 C C . TRP A 1 92 ? -6.225 -0.760 -4.913 1.00 93.56 92 TRP A C 1
ATOM 744 O O . TRP A 1 92 ? -7.179 -0.682 -5.693 1.00 93.56 92 TRP A O 1
ATOM 754 N N . CYS A 1 93 ? -5.155 0.019 -5.062 1.00 96.12 93 CYS A N 1
ATOM 755 C CA . CYS A 1 93 ? -5.087 1.014 -6.126 1.00 96.12 93 CYS A CA 1
ATOM 756 C C . CYS A 1 93 ? -4.684 0.386 -7.469 1.00 96.12 93 CYS A C 1
ATOM 758 O O . CYS A 1 93 ? -3.506 0.113 -7.694 1.00 96.12 93 CYS A O 1
ATOM 760 N N . ARG A 1 94 ? -5.636 0.220 -8.399 1.00 95.38 94 ARG A N 1
ATOM 761 C CA . ARG A 1 94 ? -5.344 -0.334 -9.738 1.00 95.38 94 ARG A CA 1
ATOM 762 C C . ARG A 1 94 ? -4.293 0.464 -10.511 1.00 95.38 94 ARG A C 1
ATOM 764 O O . ARG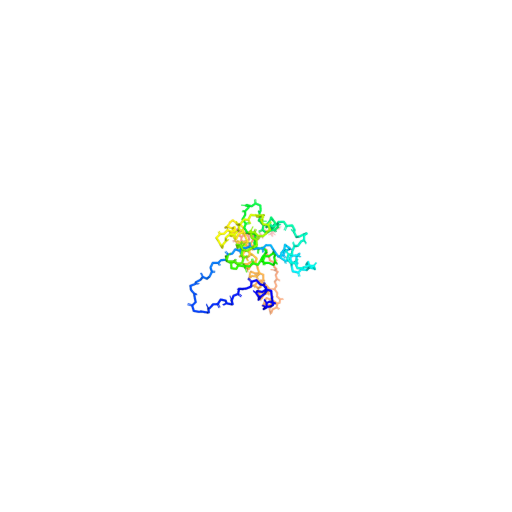 A 1 94 ? -3.466 -0.138 -11.183 1.00 95.38 94 ARG A O 1
ATOM 771 N N . LYS A 1 95 ? -4.328 1.797 -10.394 1.00 96.88 95 LYS A N 1
ATOM 772 C CA . LYS A 1 95 ? -3.384 2.700 -11.068 1.00 96.88 95 LYS A CA 1
ATOM 773 C C . LYS A 1 95 ? -1.957 2.456 -10.591 1.00 96.88 95 LYS A C 1
ATOM 775 O O . LYS A 1 95 ? -1.123 2.051 -11.389 1.00 96.88 95 LYS A O 1
ATOM 780 N N . CYS A 1 96 ? -1.728 2.555 -9.279 1.00 96.19 96 CYS A N 1
ATOM 781 C CA . CYS A 1 96 ? -0.401 2.324 -8.712 1.00 96.19 96 CYS A CA 1
ATOM 782 C C . CYS A 1 96 ? 0.101 0.899 -8.986 1.00 96.19 96 CYS A C 1
ATOM 784 O O . CYS A 1 96 ? 1.276 0.723 -9.285 1.00 96.19 96 CYS A O 1
ATOM 786 N N . VAL A 1 97 ? -0.769 -0.123 -8.908 1.00 95.88 97 VAL A N 1
ATOM 787 C CA . VAL A 1 97 ? -0.390 -1.507 -9.261 1.00 95.88 97 VAL A CA 1
ATOM 788 C C . VAL A 1 97 ? 0.089 -1.592 -10.712 1.00 95.88 97 VAL A C 1
ATOM 790 O O . VAL A 1 97 ? 1.101 -2.238 -10.968 1.00 95.88 97 VAL A O 1
ATOM 793 N N . GLY A 1 98 ? -0.624 -0.956 -11.646 1.00 96.62 98 GLY A N 1
ATOM 794 C CA . GLY A 1 98 ? -0.251 -0.937 -13.061 1.00 96.62 98 GLY A CA 1
ATOM 795 C C . GLY A 1 98 ? 1.083 -0.234 -13.302 1.00 96.62 98 GLY A C 1
ATOM 796 O O . GLY A 1 98 ? 1.958 -0.800 -13.945 1.00 96.62 98 GLY A O 1
ATOM 797 N N . GLU A 1 99 ? 1.269 0.953 -12.726 1.00 96.44 99 GLU A N 1
ATOM 798 C CA . GLU A 1 99 ? 2.519 1.722 -12.830 1.00 96.44 99 GLU A CA 1
ATOM 799 C C . GLU A 1 99 ? 3.718 0.934 -12.295 1.00 96.44 99 GLU A C 1
ATOM 801 O O . GLU A 1 99 ? 4.732 0.801 -12.978 1.00 96.44 99 GLU A O 1
ATOM 806 N N . TRP A 1 100 ? 3.577 0.339 -11.107 1.00 95.69 100 TRP A N 1
ATOM 807 C CA . TRP A 1 100 ? 4.615 -0.510 -10.526 1.00 95.69 100 TRP A CA 1
ATOM 808 C C . TRP A 1 100 ? 4.919 -1.729 -11.400 1.00 95.69 100 TRP A C 1
ATOM 810 O O . TRP A 1 100 ? 6.080 -2.099 -11.557 1.00 95.69 100 TRP A O 1
ATOM 820 N N . PHE A 1 101 ? 3.891 -2.356 -11.979 1.00 96.31 101 PHE A N 1
ATOM 821 C CA . PHE A 1 101 ? 4.073 -3.510 -12.853 1.00 96.31 101 PHE A CA 1
ATOM 822 C C . PHE A 1 101 ? 4.862 -3.154 -14.119 1.00 96.31 101 PHE A C 1
ATOM 824 O O . PHE A 1 101 ? 5.792 -3.882 -14.466 1.00 96.31 101 PHE A O 1
ATOM 831 N N . GLU A 1 102 ? 4.533 -2.045 -14.783 1.00 97.50 102 GLU A N 1
ATOM 832 C CA . GLU A 1 102 ? 5.258 -1.598 -15.978 1.00 97.50 102 GLU A CA 1
ATOM 833 C C . GLU A 1 102 ? 6.705 -1.201 -15.653 1.00 97.50 102 GLU A C 1
ATOM 835 O O . GLU A 1 102 ? 7.628 -1.585 -16.373 1.00 97.50 102 GLU A O 1
ATOM 840 N N . GLU A 1 103 ? 6.935 -0.512 -14.532 1.00 96.62 103 GLU A N 1
ATOM 841 C CA . GLU A 1 103 ? 8.287 -0.171 -14.076 1.00 96.62 103 GLU A CA 1
ATOM 842 C C . GLU A 1 103 ? 9.123 -1.433 -13.796 1.00 96.62 103 GLU A C 1
ATOM 844 O O . GLU A 1 103 ? 10.266 -1.563 -14.243 1.00 96.62 103 GLU A O 1
ATOM 849 N N . GLU A 1 104 ? 8.548 -2.393 -13.073 1.00 95.19 104 GLU A N 1
ATOM 850 C CA . GLU A 1 104 ? 9.204 -3.649 -12.716 1.00 95.19 104 GLU A CA 1
ATOM 851 C C . GLU A 1 104 ? 9.481 -4.517 -13.952 1.00 95.19 104 GLU A C 1
ATOM 853 O O . GLU A 1 104 ? 10.536 -5.150 -14.060 1.00 95.19 104 GLU A O 1
ATOM 858 N N . LYS A 1 105 ? 8.561 -4.521 -14.921 1.00 96.62 105 LYS A N 1
ATOM 859 C CA . LYS A 1 105 ? 8.747 -5.171 -16.218 1.00 96.62 105 LYS A CA 1
ATOM 860 C C . LYS A 1 105 ? 9.911 -4.542 -16.984 1.00 96.62 105 LYS A C 1
ATOM 862 O O . LYS A 1 105 ? 10.807 -5.275 -17.401 1.00 96.62 105 LYS A O 1
ATOM 867 N N . GLY A 1 106 ? 9.957 -3.213 -17.083 1.00 96.50 106 GLY A N 1
ATOM 868 C CA . GLY A 1 106 ? 11.054 -2.493 -17.732 1.00 96.50 106 GLY A CA 1
ATOM 869 C C . GLY A 1 106 ? 12.417 -2.792 -17.098 1.00 96.50 106 GLY A C 1
ATOM 870 O O . GLY A 1 106 ? 13.381 -3.079 -17.807 1.00 96.50 106 GLY A O 1
ATOM 871 N N . LYS A 1 107 ? 12.498 -2.834 -15.759 1.00 96.75 107 LYS A N 1
ATOM 872 C CA . LYS A 1 107 ? 13.724 -3.227 -15.035 1.00 96.75 107 LYS A CA 1
ATOM 873 C C . LYS A 1 107 ? 14.176 -4.643 -15.389 1.00 96.75 107 LYS A C 1
ATOM 875 O O . LYS A 1 107 ? 15.359 -4.869 -15.637 1.00 96.75 107 LYS A O 1
ATOM 880 N N . ARG A 1 108 ? 13.248 -5.604 -15.439 1.00 96.81 108 ARG A N 1
ATOM 881 C CA . ARG A 1 108 ? 13.562 -6.998 -15.799 1.00 96.81 108 ARG A CA 1
ATOM 882 C C . ARG A 1 108 ? 14.044 -7.125 -17.238 1.00 96.81 108 ARG A C 1
ATOM 884 O O . ARG A 1 108 ? 14.992 -7.866 -17.486 1.00 96.81 108 ARG A O 1
ATOM 891 N N . GLU A 1 109 ? 13.406 -6.423 -18.169 1.00 96.81 109 GLU A N 1
ATOM 892 C CA . GLU A 1 109 ? 13.805 -6.403 -19.578 1.00 96.81 109 GLU A CA 1
ATOM 893 C C . GLU A 1 109 ? 15.201 -5.796 -19.747 1.00 96.81 109 GLU A C 1
ATOM 895 O O . GLU A 1 109 ? 16.054 -6.398 -20.404 1.00 96.81 109 GLU A O 1
ATOM 900 N N . TYR A 1 110 ? 15.472 -4.669 -19.082 1.00 96.31 110 TYR A N 1
ATOM 901 C CA . TYR A 1 110 ? 16.793 -4.044 -19.058 1.00 96.31 110 TYR A CA 1
ATOM 902 C C . TYR A 1 110 ? 17.870 -4.994 -18.516 1.00 96.31 110 TYR A C 1
ATOM 904 O O . TYR A 1 110 ? 18.878 -5.228 -19.182 1.00 96.31 110 TYR A O 1
ATOM 912 N N . GLU A 1 111 ? 17.644 -5.606 -17.351 1.00 96.88 111 GLU A N 1
ATOM 913 C CA . GLU A 1 111 ? 18.588 -6.557 -16.748 1.00 96.88 111 GLU A CA 1
ATOM 914 C C . GLU A 1 111 ? 18.817 -7.794 -17.631 1.00 96.88 111 GLU A C 1
ATOM 916 O O . GLU A 1 111 ? 19.932 -8.315 -17.719 1.00 96.88 111 GLU A O 1
ATOM 921 N N . ALA A 1 112 ? 17.783 -8.263 -18.335 1.00 95.50 112 ALA A N 1
ATOM 922 C CA . 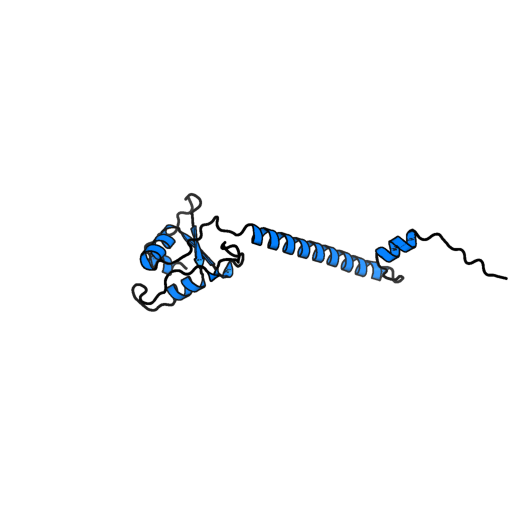ALA A 1 112 ? 17.915 -9.357 -19.290 1.00 95.50 112 ALA A CA 1
ATOM 923 C C . ALA A 1 112 ? 18.774 -8.966 -20.504 1.00 95.50 112 ALA A C 1
ATOM 925 O O . ALA A 1 112 ? 19.593 -9.772 -20.953 1.00 95.50 112 ALA A O 1
ATOM 926 N N . ILE A 1 113 ? 18.611 -7.749 -21.033 1.00 93.44 113 ILE A N 1
ATOM 927 C CA . ILE A 1 113 ? 19.431 -7.226 -22.136 1.00 93.44 113 ILE A CA 1
ATOM 928 C C . ILE A 1 113 ? 20.878 -7.037 -21.676 1.00 93.44 113 ILE A C 1
ATOM 930 O O . ILE A 1 113 ? 21.791 -7.522 -22.344 1.00 93.44 113 ILE A O 1
ATOM 934 N N . LYS A 1 114 ? 21.094 -6.417 -20.513 1.00 93.69 114 LYS A N 1
ATOM 935 C CA . LYS A 1 114 ? 22.421 -6.209 -19.925 1.00 93.69 114 LYS A CA 1
ATOM 936 C C . LYS A 1 114 ? 23.200 -7.522 -19.801 1.00 93.69 114 LYS A C 1
ATOM 938 O O . LYS A 1 114 ? 24.299 -7.628 -20.336 1.00 93.69 114 LYS A O 1
ATOM 943 N N . LYS A 1 115 ? 22.587 -8.565 -19.229 1.00 93.94 115 LYS A N 1
ATOM 944 C CA . LYS A 1 115 ? 23.206 -9.900 -19.113 1.00 93.94 115 LYS A CA 1
ATOM 945 C C . LYS A 1 115 ? 23.536 -10.542 -20.461 1.00 93.94 115 LYS A C 1
ATOM 947 O O . LYS A 1 115 ? 24.493 -11.308 -20.554 1.00 93.94 115 LYS A O 1
ATOM 952 N N . LYS A 1 116 ? 22.735 -10.295 -21.505 1.00 90.56 116 LYS A N 1
ATOM 953 C CA . LYS A 1 116 ? 23.035 -10.783 -22.864 1.00 90.56 116 LYS A CA 1
ATOM 954 C C . LYS A 1 116 ? 24.261 -10.079 -23.441 1.00 90.56 116 LYS A C 1
ATOM 956 O O . LYS A 1 116 ? 25.104 -10.752 -24.026 1.00 90.56 116 LYS A O 1
ATOM 961 N N . ILE A 1 117 ? 24.364 -8.763 -23.248 1.00 86.62 117 ILE A N 1
ATOM 962 C CA . ILE A 1 117 ? 25.511 -7.969 -23.699 1.00 86.62 117 ILE A CA 1
ATOM 963 C C . ILE A 1 117 ? 26.783 -8.429 -22.984 1.00 86.62 117 ILE A C 1
ATOM 965 O O . ILE A 1 117 ? 27.756 -8.749 -23.658 1.00 86.62 117 ILE A O 1
ATOM 969 N N . GLU A 1 118 ? 26.758 -8.558 -21.656 1.00 86.69 118 GLU A N 1
ATOM 970 C CA . GLU A 1 118 ? 27.904 -9.028 -20.859 1.00 86.69 118 GLU A CA 1
ATOM 971 C C . GLU A 1 118 ? 28.407 -10.398 -21.342 1.00 86.69 118 GLU A C 1
ATOM 973 O O . GLU A 1 118 ? 29.573 -10.537 -21.698 1.00 86.69 118 GLU A O 1
ATOM 978 N N . LYS A 1 119 ? 27.511 -11.382 -21.511 1.00 85.19 119 LYS A N 1
ATOM 979 C CA . LYS A 1 119 ? 27.880 -12.700 -22.061 1.00 85.19 119 LYS A CA 1
ATOM 980 C C . LYS A 1 119 ? 28.469 -12.626 -23.469 1.00 85.19 119 LYS A C 1
ATOM 982 O O . LYS A 1 119 ? 29.371 -13.391 -23.801 1.00 85.19 119 LYS A O 1
ATOM 987 N N . SER A 1 120 ? 27.936 -11.746 -24.319 1.00 78.81 120 SER A N 1
ATOM 988 C CA . SER A 1 120 ? 28.469 -11.563 -25.671 1.00 78.81 120 SER A CA 1
ATOM 989 C C . SER A 1 120 ? 29.861 -10.932 -25.646 1.00 78.81 120 SER A C 1
ATOM 991 O O . SER A 1 120 ? 30.726 -11.362 -26.405 1.00 78.81 120 SER A O 1
ATOM 993 N N . ALA A 1 121 ? 30.109 -9.991 -24.730 1.00 72.94 121 ALA A N 1
ATOM 994 C CA . ALA A 1 121 ? 31.416 -9.379 -24.539 1.00 72.94 121 ALA A CA 1
ATOM 995 C C . ALA A 1 121 ? 32.454 -10.398 -24.056 1.00 72.94 121 ALA A C 1
ATOM 997 O O . ALA A 1 121 ? 33.544 -10.465 -24.625 1.00 72.94 121 ALA A O 1
ATOM 998 N N . ASP A 1 122 ? 32.078 -11.263 -23.112 1.00 71.06 122 ASP A N 1
ATOM 999 C CA . ASP A 1 122 ? 32.929 -12.366 -22.653 1.00 71.06 122 ASP A CA 1
ATOM 1000 C C . ASP A 1 122 ? 33.245 -13.352 -23.790 1.00 71.06 122 ASP A C 1
ATOM 1002 O O . ASP A 1 122 ? 34.375 -13.816 -23.927 1.00 71.06 122 ASP A O 1
ATOM 1006 N N . SER A 1 123 ? 32.274 -13.645 -24.664 1.00 65.44 123 SER A N 1
ATOM 1007 C CA . SER A 1 123 ? 32.512 -14.506 -25.832 1.00 65.44 123 SER A CA 1
ATOM 1008 C C . SER A 1 123 ? 33.381 -13.840 -26.907 1.00 65.44 123 SER A C 1
ATOM 1010 O O . SER A 1 123 ? 34.170 -14.512 -27.565 1.00 65.44 123 SER A O 1
ATOM 1012 N N . PHE A 1 124 ? 33.276 -12.518 -27.075 1.00 60.56 124 PHE A N 1
ATOM 1013 C CA . PHE A 1 124 ? 34.053 -11.748 -28.047 1.00 60.56 124 PHE A CA 1
ATOM 1014 C C . PHE A 1 124 ? 35.519 -11.595 -27.622 1.00 60.56 124 PHE A C 1
ATOM 1016 O O . PHE A 1 124 ? 36.413 -11.636 -28.466 1.00 60.56 124 PHE A O 1
ATOM 1023 N N . SER A 1 125 ? 35.779 -11.527 -26.311 1.00 57.97 125 SER A N 1
ATOM 1024 C CA . SER A 1 125 ? 37.126 -11.615 -25.735 1.00 57.97 125 SER A CA 1
ATOM 1025 C C . SER A 1 125 ? 37.902 -12.860 -26.197 1.00 57.97 125 SER A C 1
ATOM 1027 O O . SER A 1 125 ? 39.130 -12.826 -26.182 1.00 57.97 125 SER A O 1
ATOM 1029 N N . LEU A 1 126 ? 37.235 -13.938 -26.631 1.00 54.62 126 LEU A N 1
ATOM 1030 C CA . LEU A 1 126 ? 37.899 -15.132 -27.172 1.00 54.62 126 LEU A CA 1
ATOM 1031 C C . LEU A 1 126 ? 38.408 -14.950 -28.615 1.00 54.62 126 LEU A C 1
ATOM 1033 O O . LEU A 1 126 ? 39.289 -15.692 -29.039 1.00 54.62 126 LEU A O 1
ATOM 1037 N N . PHE A 1 127 ? 37.891 -13.971 -29.368 1.00 59.28 127 PHE A N 1
ATOM 1038 C CA . PHE A 1 127 ? 38.253 -13.719 -30.775 1.00 59.28 127 PHE A CA 1
ATOM 1039 C C . PHE A 1 127 ? 39.290 -12.596 -30.967 1.00 59.28 127 PHE A C 1
ATOM 1041 O O . PHE A 1 127 ? 39.720 -12.345 -32.092 1.00 59.28 127 PHE A O 1
ATOM 1048 N N . ASN A 1 128 ? 39.701 -11.940 -29.875 1.00 57.81 128 ASN A N 1
ATOM 1049 C CA . ASN A 1 128 ? 40.835 -11.016 -29.706 1.00 57.81 128 ASN A CA 1
ATOM 1050 C C . ASN A 1 128 ? 41.113 -9.957 -30.801 1.00 57.81 128 ASN A C 1
ATOM 1052 O O . ASN A 1 128 ? 42.200 -9.383 -30.835 1.00 57.81 128 ASN A O 1
ATOM 1056 N N . SER A 1 129 ? 40.161 -9.650 -31.685 1.00 67.94 129 SER A N 1
ATOM 1057 C CA . SER A 1 129 ? 40.324 -8.601 -32.694 1.00 67.94 129 SER A CA 1
ATOM 1058 C C . SER A 1 129 ? 38.981 -8.008 -33.130 1.00 67.94 129 SER A C 1
ATOM 1060 O O . SER A 1 129 ? 38.239 -8.576 -33.925 1.00 67.94 129 SER A O 1
ATOM 1062 N N . GLY A 1 130 ? 38.664 -6.824 -32.606 1.00 69.31 130 GLY A N 1
ATOM 1063 C CA . GLY A 1 130 ? 37.643 -5.940 -33.168 1.00 69.31 130 GLY A CA 1
ATOM 1064 C C . GLY A 1 130 ? 37.145 -4.887 -32.179 1.00 69.31 130 GLY A C 1
ATOM 1065 O O . GLY A 1 130 ? 37.520 -4.881 -31.008 1.00 69.31 130 GLY A O 1
ATOM 1066 N N . TYR A 1 131 ? 36.327 -3.965 -32.684 1.00 72.50 131 TYR A N 1
ATOM 1067 C CA . TYR A 1 131 ? 35.858 -2.783 -31.961 1.00 72.50 131 TYR A CA 1
ATOM 1068 C C . TYR A 1 131 ? 34.345 -2.830 -31.757 1.00 72.50 131 TYR A C 1
ATOM 1070 O O . TYR A 1 131 ? 33.601 -3.259 -32.639 1.00 72.50 131 TYR A O 1
ATOM 1078 N N . TRP A 1 132 ? 33.888 -2.324 -30.612 1.00 73.38 132 TRP A N 1
ATOM 1079 C CA . TRP A 1 132 ? 32.469 -2.089 -30.366 1.00 73.38 132 TRP A CA 1
ATOM 1080 C C . TRP A 1 132 ? 32.012 -0.845 -31.130 1.00 73.38 132 TRP A C 1
ATOM 1082 O O . TRP A 1 132 ? 32.590 0.230 -30.983 1.00 73.38 132 TRP A O 1
ATOM 1092 N N . ILE A 1 133 ? 30.956 -0.990 -31.924 1.00 80.38 133 ILE A N 1
ATOM 1093 C CA . ILE A 1 133 ? 30.287 0.103 -32.636 1.00 80.38 133 ILE A CA 1
ATOM 1094 C C . ILE A 1 133 ? 28.815 0.151 -32.220 1.00 80.38 133 ILE A C 1
ATOM 1096 O O . ILE A 1 133 ? 28.244 -0.868 -31.827 1.00 80.38 133 ILE A O 1
ATOM 1100 N N . SER A 1 134 ? 28.183 1.325 -32.289 1.00 80.56 134 SER A N 1
ATOM 1101 C CA . SER A 1 134 ? 26.748 1.431 -32.009 1.00 80.56 134 SER A CA 1
ATOM 1102 C C . SER A 1 134 ? 25.923 0.742 -33.104 1.00 80.56 134 SER A C 1
ATOM 1104 O O . SER A 1 134 ? 26.345 0.659 -34.261 1.00 80.56 134 SER A O 1
ATOM 1106 N N . LYS A 1 135 ? 24.717 0.270 -32.752 1.00 83.25 135 LYS A N 1
ATOM 1107 C CA . LYS A 1 135 ? 23.775 -0.317 -33.721 1.00 83.25 135 LYS A CA 1
ATOM 1108 C C . LYS A 1 135 ? 23.463 0.667 -34.850 1.00 83.25 135 LYS A C 1
ATOM 1110 O O . LYS A 1 135 ? 23.518 0.286 -36.013 1.00 83.25 135 LYS A O 1
ATOM 1115 N N . ASP A 1 136 ? 23.230 1.932 -34.505 1.00 85.38 136 ASP A N 1
ATOM 1116 C CA . ASP A 1 136 ? 22.939 2.989 -35.477 1.00 85.38 136 ASP A CA 1
ATOM 1117 C C . ASP A 1 136 ? 24.113 3.218 -36.433 1.00 85.38 136 ASP A C 1
ATOM 1119 O O . ASP A 1 136 ? 23.907 3.352 -37.637 1.00 85.38 136 ASP A O 1
ATOM 1123 N N . PHE A 1 137 ? 25.350 3.210 -35.920 1.00 86.75 137 PHE A N 1
ATOM 1124 C CA . PHE A 1 137 ? 26.543 3.325 -36.756 1.00 86.75 137 PHE A CA 1
ATOM 1125 C C . PHE A 1 137 ? 26.669 2.135 -37.710 1.00 86.75 137 PHE A C 1
ATOM 1127 O O . PHE A 1 137 ? 26.901 2.334 -38.899 1.00 86.75 137 PHE A O 1
ATOM 1134 N N . TYR A 1 138 ? 26.475 0.906 -37.221 1.00 84.88 138 TYR A N 1
ATOM 1135 C CA . TYR A 1 138 ? 26.512 -0.291 -38.063 1.00 84.88 138 TYR A CA 1
ATOM 1136 C C . TYR A 1 138 ? 25.435 -0.255 -39.157 1.00 84.88 138 TYR A C 1
ATOM 1138 O O . TYR A 1 138 ? 25.732 -0.498 -40.324 1.00 84.88 138 TYR A O 1
ATOM 1146 N N . GLU A 1 139 ? 24.197 0.104 -38.811 1.00 85.31 139 GLU A N 1
ATOM 1147 C CA . GLU A 1 139 ? 23.093 0.206 -39.770 1.00 85.31 139 GLU A CA 1
ATOM 1148 C C . GLU A 1 139 ? 23.337 1.275 -40.839 1.00 85.31 139 GLU A C 1
ATOM 1150 O O . GLU A 1 139 ? 23.001 1.065 -42.005 1.00 85.31 139 GLU A O 1
ATOM 1155 N N . GLN A 1 140 ? 23.920 2.414 -40.458 1.00 86.94 140 GLN A N 1
ATOM 1156 C CA . GLN A 1 140 ? 24.326 3.454 -41.403 1.00 86.94 140 GLN A CA 1
ATOM 1157 C C . GLN A 1 140 ? 25.477 2.980 -42.294 1.00 86.94 140 GLN A C 1
ATOM 1159 O O . GLN A 1 140 ? 25.433 3.184 -43.505 1.00 86.94 140 GLN A O 1
ATOM 1164 N N . TRP A 1 141 ? 26.476 2.313 -41.713 1.00 84.69 141 TRP A N 1
ATOM 1165 C CA . TRP A 1 141 ? 27.642 1.803 -42.429 1.00 84.69 141 TRP A CA 1
ATOM 1166 C C . TRP A 1 141 ? 27.270 0.747 -43.477 1.00 84.69 141 TRP A C 1
ATOM 1168 O O . TRP A 1 141 ? 27.701 0.858 -44.619 1.00 84.69 141 TRP A O 1
ATOM 1178 N N . VAL A 1 142 ? 26.402 -0.217 -43.141 1.00 85.19 142 VAL A N 1
ATOM 1179 C CA . VAL A 1 142 ? 25.923 -1.250 -44.086 1.00 85.19 142 VAL A CA 1
ATOM 1180 C C . VAL A 1 142 ? 25.144 -0.641 -45.258 1.00 85.19 142 VAL A C 1
ATOM 1182 O O . VAL A 1 142 ? 25.183 -1.163 -46.369 1.00 85.19 142 VAL A O 1
ATOM 1185 N N . LYS A 1 143 ? 24.425 0.463 -45.023 1.00 87.25 143 LYS A N 1
ATOM 1186 C CA . LYS A 1 143 ? 23.641 1.165 -46.052 1.00 87.25 143 LYS A CA 1
ATOM 1187 C C . LYS A 1 143 ? 24.473 2.155 -46.872 1.00 87.25 143 LYS A C 1
ATOM 1189 O O . LYS A 1 143 ? 23.971 2.673 -47.870 1.00 87.25 143 LYS A O 1
ATOM 1194 N N . ALA A 1 144 ? 25.705 2.458 -46.462 1.00 80.31 144 ALA A N 1
ATOM 1195 C CA . ALA A 1 144 ? 26.548 3.407 -47.170 1.00 80.31 144 ALA A CA 1
ATOM 1196 C C . ALA A 1 144 ? 27.033 2.798 -48.503 1.00 80.31 144 ALA A C 1
ATOM 1198 O O . ALA A 1 144 ? 27.556 1.683 -48.514 1.00 80.31 144 ALA A O 1
ATOM 1199 N N . PRO A 1 145 ? 26.902 3.508 -49.639 1.00 69.62 145 PRO A N 1
ATOM 1200 C CA . PRO A 1 145 ? 27.452 3.036 -50.904 1.00 69.62 145 PRO A CA 1
ATOM 1201 C C . PRO A 1 145 ? 28.982 2.972 -50.819 1.00 69.62 145 PRO A C 1
ATOM 1203 O O . PRO A 1 145 ? 29.626 3.909 -50.338 1.00 69.62 145 PRO A O 1
ATOM 1206 N N . TYR A 1 146 ? 29.564 1.873 -51.303 1.00 67.88 146 TYR A N 1
ATOM 1207 C CA . TYR A 1 146 ? 31.014 1.698 -51.373 1.00 67.88 146 TYR A CA 1
ATOM 1208 C C . TYR A 1 146 ? 31.638 2.820 -52.214 1.00 67.88 146 TYR A C 1
ATOM 1210 O O . TYR A 1 146 ? 31.371 2.934 -53.410 1.00 67.88 146 TYR A O 1
ATOM 1218 N N . LYS A 1 147 ? 32.474 3.657 -51.593 1.00 62.56 147 LYS A N 1
ATOM 1219 C CA . LYS A 1 147 ? 33.283 4.657 -52.297 1.00 62.56 147 LYS A CA 1
ATOM 1220 C C . LYS A 1 147 ? 34.686 4.089 -52.482 1.00 62.56 147 LYS A C 1
ATOM 1222 O O . LYS A 1 147 ? 35.478 4.088 -51.544 1.00 62.56 147 LYS A O 1
ATOM 1227 N N . ALA A 1 148 ? 34.986 3.592 -53.680 1.00 54.38 148 ALA A N 1
ATOM 1228 C CA . ALA A 1 148 ? 36.362 3.298 -54.063 1.00 54.38 148 ALA A CA 1
ATOM 1229 C C . ALA A 1 148 ? 37.161 4.612 -54.051 1.00 54.38 148 ALA A C 1
ATOM 1231 O O . ALA A 1 148 ? 36.785 5.564 -54.736 1.00 54.38 148 ALA A O 1
ATOM 1232 N N . ASN A 1 149 ? 38.250 4.679 -53.283 1.00 53.22 149 ASN A N 1
ATOM 1233 C CA . ASN A 1 149 ? 39.211 5.776 -53.392 1.00 53.22 149 ASN A CA 1
ATOM 1234 C C . ASN A 1 149 ? 39.986 5.618 -54.708 1.00 53.22 149 ASN A C 1
ATOM 1236 O O . ASN A 1 149 ? 41.040 4.991 -54.752 1.00 53.22 149 ASN A O 1
ATOM 1240 N N . VAL A 1 150 ? 39.456 6.184 -55.789 1.00 54.41 150 VAL A N 1
ATOM 1241 C CA . VAL A 1 150 ? 40.242 6.531 -56.977 1.00 54.41 150 VAL A CA 1
ATOM 1242 C C . VAL A 1 150 ? 40.895 7.874 -56.700 1.00 54.41 150 VAL A C 1
ATOM 1244 O O . VAL A 1 150 ? 40.274 8.901 -56.915 1.00 54.41 150 VAL A O 1
ATOM 1247 N N . ASN A 1 151 ? 42.116 7.852 -56.171 1.00 47.28 151 ASN A N 1
ATOM 1248 C CA . ASN A 1 151 ? 43.067 8.959 -56.273 1.00 47.28 151 ASN A CA 1
ATOM 1249 C C . ASN A 1 151 ? 44.477 8.365 -56.263 1.00 47.28 151 ASN A C 1
ATOM 1251 O O . ASN A 1 151 ? 45.129 8.253 -55.228 1.00 47.28 151 ASN A O 1
ATOM 1255 N N . GLY A 1 152 ? 44.894 7.930 -57.449 1.00 50.16 152 GLY A N 1
ATOM 1256 C CA . GLY A 1 152 ? 46.263 7.581 -57.788 1.00 50.16 152 GLY A CA 1
ATOM 1257 C C . GLY A 1 152 ? 46.555 8.127 -59.178 1.00 50.16 152 GLY A C 1
ATOM 1258 O O . GLY A 1 152 ? 46.343 7.427 -60.163 1.00 50.16 152 GLY A O 1
ATOM 1259 N N . THR A 1 153 ? 46.989 9.383 -59.227 1.00 41.78 153 THR A N 1
ATOM 1260 C CA . THR A 1 153 ? 47.757 9.996 -60.320 1.00 41.78 153 THR A CA 1
ATOM 1261 C C . THR A 1 153 ? 48.702 11.000 -59.699 1.00 41.78 153 THR A C 1
ATOM 1263 O O . THR A 1 153 ? 48.182 11.848 -58.937 1.00 41.78 153 THR A O 1
#